Protein AF-A0AAV3ZPV5-F1 (afdb_monomer_lite)

Sequence (152 aa):
MHNSSNMREISAVLLCLQSFKPALLGKRVQILTHKVSCAAYINFEGGMHADLSNVATHIWSAALKNNLTISAKWLAGKQHTMPDYLSRLDNKYKWKIHPNLFCYLDNIWGPHTMDRFACKNSTQYARYNSLFLDPTSGVDAFSQIFGRKTIL

Organism: NCBI:txid259542

Structure (mmCIF, N/CA/C/O backbone):
data_AF-A0AAV3ZPV5-F1
#
_entry.id   AF-A0AAV3ZPV5-F1
#
loop_
_atom_site.group_PDB
_atom_site.id
_atom_site.type_symbol
_atom_site.label_atom_id
_atom_site.label_alt_id
_atom_site.label_comp_id
_atom_site.label_asym_id
_atom_site.label_entity_id
_atom_site.label_seq_id
_atom_site.pdbx_PDB_ins_code
_atom_site.Cartn_x
_atom_site.Cartn_y
_atom_site.Cartn_z
_atom_site.occupancy
_atom_site.B_iso_or_equiv
_atom_site.auth_seq_id
_atom_site.auth_comp_id
_atom_site.auth_asym_id
_atom_site.auth_atom_id
_atom_site.pdbx_PDB_model_num
ATOM 1 N N . MET A 1 1 ? 12.420 12.943 1.926 1.00 36.25 1 MET A N 1
ATOM 2 C CA . MET A 1 1 ? 11.566 13.366 3.058 1.00 36.25 1 MET A CA 1
ATOM 3 C C . MET A 1 1 ? 11.814 12.433 4.231 1.00 36.25 1 MET A C 1
ATOM 5 O O . MET A 1 1 ? 11.681 11.224 4.075 1.00 36.25 1 MET A O 1
ATOM 9 N N . HIS A 1 2 ? 12.250 12.967 5.372 1.00 46.62 2 HIS A N 1
ATOM 10 C CA . HIS A 1 2 ? 12.389 12.195 6.605 1.00 46.62 2 HIS A CA 1
ATOM 11 C C . HIS A 1 2 ? 10.979 11.949 7.161 1.00 46.62 2 HIS A C 1
ATOM 13 O O . HIS A 1 2 ? 10.394 12.820 7.798 1.00 46.62 2 HIS A O 1
ATOM 19 N N . ASN A 1 3 ? 10.386 10.792 6.864 1.00 67.56 3 ASN A N 1
ATOM 20 C CA . ASN A 1 3 ? 9.044 10.484 7.352 1.00 67.56 3 ASN A CA 1
ATOM 21 C C . ASN A 1 3 ? 9.080 10.292 8.875 1.00 67.56 3 ASN A C 1
ATOM 23 O O . ASN A 1 3 ? 9.879 9.503 9.396 1.00 67.56 3 ASN A O 1
ATOM 27 N N . SER A 1 4 ? 8.196 10.993 9.590 1.00 88.31 4 SER A N 1
ATOM 28 C CA . SER A 1 4 ? 8.041 10.833 11.038 1.00 88.31 4 SER A CA 1
ATOM 29 C C . SER A 1 4 ? 7.740 9.371 11.400 1.00 88.31 4 SER A C 1
ATOM 31 O O . SER A 1 4 ? 7.287 8.577 10.570 1.00 88.31 4 SER A O 1
ATOM 33 N N . SER A 1 5 ? 7.991 8.975 12.652 1.00 88.19 5 SER A N 1
ATOM 34 C CA . SER A 1 5 ? 7.656 7.615 13.108 1.00 88.19 5 SER A CA 1
ATOM 35 C C . SER A 1 5 ? 6.171 7.285 12.902 1.00 88.19 5 SER A C 1
ATOM 37 O O . SER A 1 5 ? 5.864 6.159 12.531 1.00 88.19 5 SER A O 1
ATOM 39 N N . ASN A 1 6 ? 5.275 8.264 13.070 1.00 92.25 6 ASN A N 1
ATOM 40 C CA . ASN A 1 6 ? 3.840 8.084 12.844 1.00 92.25 6 ASN A CA 1
ATOM 41 C C . ASN A 1 6 ? 3.518 7.914 11.355 1.00 92.25 6 ASN A C 1
ATOM 43 O O . ASN A 1 6 ? 2.748 7.024 11.012 1.00 92.25 6 ASN A O 1
ATOM 47 N N . MET A 1 7 ? 4.151 8.704 10.473 1.00 94.12 7 MET A N 1
ATOM 48 C CA . MET A 1 7 ? 3.980 8.563 9.020 1.00 94.12 7 MET A CA 1
ATOM 49 C C . MET A 1 7 ? 4.408 7.176 8.541 1.00 94.12 7 MET A C 1
ATOM 51 O O . MET A 1 7 ? 3.718 6.568 7.727 1.00 94.12 7 MET A O 1
ATOM 55 N N . ARG A 1 8 ? 5.534 6.659 9.052 1.00 91.06 8 ARG A N 1
ATOM 56 C CA . ARG A 1 8 ? 6.007 5.307 8.721 1.00 91.06 8 ARG A CA 1
ATOM 57 C C . ARG A 1 8 ? 5.027 4.233 9.188 1.00 91.06 8 ARG A C 1
ATOM 59 O O . ARG A 1 8 ? 4.709 3.352 8.400 1.00 91.06 8 ARG A O 1
ATOM 66 N N . GLU A 1 9 ? 4.522 4.346 10.414 1.00 92.75 9 GLU A N 1
ATOM 67 C CA . GLU A 1 9 ? 3.580 3.375 10.977 1.00 92.75 9 GLU A CA 1
ATOM 68 C C . GLU A 1 9 ? 2.259 3.326 10.197 1.00 92.75 9 GLU A C 1
ATOM 70 O O . GLU A 1 9 ? 1.836 2.258 9.762 1.00 92.75 9 GLU A O 1
ATOM 75 N N . ILE A 1 10 ? 1.621 4.477 9.954 1.00 95.62 10 ILE A N 1
ATOM 76 C CA . ILE A 1 10 ? 0.343 4.506 9.227 1.00 95.62 10 ILE A CA 1
ATOM 77 C C . ILE A 1 10 ? 0.519 4.103 7.755 1.00 95.62 10 ILE A C 1
ATOM 79 O O . ILE A 1 10 ? -0.327 3.415 7.187 1.00 95.62 10 ILE A O 1
ATOM 83 N N . SER A 1 11 ? 1.661 4.436 7.143 1.00 94.88 11 SER A N 1
ATOM 84 C CA . SER A 1 11 ? 1.986 3.966 5.790 1.00 94.88 11 SER A CA 1
ATOM 85 C C . SER A 1 11 ? 2.201 2.452 5.744 1.00 94.88 11 SER A C 1
ATOM 87 O O . SER A 1 11 ? 1.833 1.822 4.755 1.00 94.88 11 SER A O 1
ATOM 89 N N . ALA A 1 12 ? 2.767 1.851 6.796 1.00 93.19 12 ALA A N 1
ATOM 90 C CA . ALA A 1 12 ? 2.917 0.401 6.887 1.00 93.19 12 ALA A CA 1
ATOM 91 C C . ALA A 1 12 ? 1.551 -0.300 6.927 1.00 93.19 12 ALA A C 1
ATOM 93 O O . ALA A 1 12 ? 1.370 -1.316 6.257 1.00 93.19 12 ALA A O 1
ATOM 94 N N . VAL A 1 13 ? 0.564 0.278 7.624 1.00 95.56 13 VAL A N 1
ATOM 95 C CA . VAL A 1 13 ? -0.824 -0.215 7.602 1.00 95.56 13 VAL A CA 1
ATOM 96 C C . VAL A 1 13 ? -1.405 -0.161 6.188 1.00 95.56 13 VAL A C 1
ATOM 98 O O . VAL A 1 13 ? -1.961 -1.156 5.722 1.00 95.56 13 VAL A O 1
ATOM 101 N N . LEU A 1 14 ? -1.239 0.960 5.477 1.00 96.31 14 LEU A N 1
ATOM 102 C CA . LEU A 1 14 ? -1.712 1.087 4.095 1.00 96.31 14 LEU A CA 1
ATOM 103 C C . LEU A 1 14 ? -1.085 0.025 3.177 1.00 96.31 14 LEU A C 1
ATOM 105 O O . LEU A 1 14 ? -1.804 -0.654 2.442 1.00 96.31 14 LEU A O 1
ATOM 109 N N . LEU A 1 15 ? 0.238 -0.153 3.249 1.00 93.81 15 LEU A N 1
ATOM 110 C CA . LEU A 1 15 ? 0.951 -1.167 2.466 1.00 93.81 15 LEU A CA 1
ATOM 111 C C . LEU A 1 15 ? 0.479 -2.584 2.813 1.00 93.81 15 LEU A C 1
ATOM 113 O O . LEU A 1 15 ? 0.296 -3.401 1.911 1.00 93.81 15 LEU A O 1
ATOM 117 N N . CYS A 1 16 ? 0.221 -2.868 4.091 1.00 93.94 16 CYS A N 1
ATOM 118 C CA . CYS A 1 16 ? -0.324 -4.147 4.538 1.00 93.94 16 CYS A CA 1
ATOM 119 C C . CYS A 1 16 ? -1.688 -4.426 3.883 1.00 93.94 16 CYS A C 1
ATOM 121 O O . CYS A 1 16 ? -1.854 -5.447 3.216 1.00 93.94 16 CYS A O 1
ATOM 123 N N . LEU A 1 17 ? -2.638 -3.488 3.964 1.00 95.06 17 LEU A N 1
ATOM 124 C CA . LEU A 1 17 ? -3.965 -3.660 3.357 1.00 95.06 17 LEU A CA 1
ATOM 125 C C . LEU A 1 17 ? -3.900 -3.862 1.837 1.00 95.06 17 LEU A C 1
ATOM 127 O O . LEU A 1 17 ? -4.645 -4.674 1.287 1.00 95.06 17 LEU A O 1
ATOM 131 N N . GLN A 1 18 ? -2.999 -3.150 1.157 1.00 93.94 18 GLN A N 1
ATOM 132 C CA . GLN A 1 18 ? -2.808 -3.295 -0.286 1.00 93.94 18 GLN A CA 1
ATOM 133 C C . GLN A 1 18 ? -2.200 -4.654 -0.651 1.00 93.94 18 GLN A C 1
ATOM 135 O O . GLN A 1 18 ? -2.651 -5.287 -1.606 1.00 93.94 18 GLN A O 1
ATOM 140 N N . SER A 1 19 ? -1.213 -5.122 0.115 1.00 92.44 19 SER A N 1
ATOM 141 C CA . SER A 1 19 ? -0.486 -6.360 -0.190 1.00 92.44 19 SER A CA 1
ATOM 142 C C . SER A 1 19 ? -1.302 -7.610 0.139 1.00 92.44 19 SER A C 1
ATOM 144 O O . SER A 1 19 ? -1.301 -8.576 -0.618 1.00 92.44 19 SER A O 1
ATOM 146 N N . PHE A 1 20 ? -2.064 -7.582 1.235 1.00 92.88 20 PHE A N 1
ATOM 147 C CA . PHE A 1 20 ? -2.931 -8.690 1.643 1.00 92.88 20 PHE A CA 1
ATOM 148 C C . PHE A 1 20 ? -4.322 -8.651 0.994 1.00 92.88 20 PHE A C 1
ATOM 150 O O . PHE A 1 20 ? -5.189 -9.437 1.374 1.00 92.88 20 PHE A O 1
ATOM 157 N N . LYS A 1 21 ? -4.557 -7.784 -0.001 1.00 90.94 21 LYS A N 1
ATOM 158 C CA . LYS A 1 21 ? -5.869 -7.601 -0.645 1.00 90.94 21 LYS A CA 1
ATOM 159 C C . LYS A 1 21 ? -6.611 -8.919 -0.954 1.00 90.94 21 LYS A C 1
ATOM 161 O O . LYS A 1 21 ? -7.768 -9.021 -0.542 1.00 90.94 21 LYS A O 1
ATOM 166 N N . PRO A 1 22 ? -6.010 -9.934 -1.615 1.00 90.44 22 PRO A N 1
ATOM 167 C CA . PRO A 1 22 ? -6.717 -11.183 -1.917 1.00 90.44 22 PRO A CA 1
ATOM 168 C C . PRO A 1 22 ? -7.171 -11.935 -0.660 1.00 90.44 22 PRO A C 1
ATOM 170 O O . PRO A 1 22 ? -8.241 -12.532 -0.645 1.00 90.44 22 PRO A O 1
ATOM 173 N N . ALA A 1 23 ? -6.375 -11.878 0.409 1.00 93.25 23 ALA A N 1
ATOM 174 C CA . ALA A 1 23 ? -6.661 -12.559 1.665 1.00 93.25 23 ALA A CA 1
ATOM 175 C C . ALA A 1 23 ? -7.674 -11.806 2.542 1.00 93.25 23 ALA A C 1
ATOM 177 O O . ALA A 1 23 ? -8.299 -12.428 3.405 1.00 93.25 23 ALA A O 1
ATOM 178 N N . LEU A 1 24 ? -7.825 -10.490 2.352 1.00 94.88 24 LEU A N 1
ATOM 179 C CA . LEU A 1 24 ? -8.683 -9.636 3.175 1.00 94.88 24 LEU A CA 1
ATOM 180 C C . LEU A 1 24 ? -10.069 -9.386 2.576 1.00 94.88 24 LEU A C 1
ATOM 182 O O . LEU A 1 24 ? -10.964 -9.042 3.336 1.00 94.88 24 LEU A O 1
ATOM 186 N N . LEU A 1 25 ? -10.261 -9.553 1.264 1.00 95.56 25 LEU A N 1
ATOM 187 C CA . LEU A 1 25 ? -11.497 -9.196 0.552 1.00 95.56 25 LEU A CA 1
ATOM 188 C C . LEU A 1 25 ? -12.775 -9.629 1.300 1.00 95.56 25 LEU A C 1
ATOM 190 O O . LEU A 1 25 ? -12.941 -10.806 1.623 1.00 95.56 25 LEU A O 1
ATOM 194 N N . GLY A 1 26 ? -13.677 -8.677 1.560 1.00 94.62 26 GLY A N 1
ATOM 195 C CA . GLY A 1 26 ? -14.957 -8.946 2.228 1.00 94.62 26 GLY A CA 1
ATOM 196 C C . GLY A 1 26 ? -14.877 -9.229 3.735 1.00 94.62 26 GLY A C 1
ATOM 197 O O . GLY A 1 26 ? -15.878 -9.643 4.320 1.00 94.62 26 GLY A O 1
ATOM 198 N N . LYS A 1 27 ? -13.712 -9.071 4.379 1.00 96.62 27 LYS A N 1
ATOM 199 C CA . LYS A 1 27 ? -13.516 -9.417 5.798 1.00 96.62 27 LYS A CA 1
ATOM 200 C C . LYS A 1 27 ? -13.573 -8.207 6.724 1.00 96.62 27 LYS A C 1
ATOM 202 O O . LYS A 1 27 ? -13.353 -7.060 6.335 1.00 96.62 27 LYS A O 1
ATOM 207 N N . ARG A 1 28 ? -13.786 -8.500 8.010 1.00 97.12 28 ARG A N 1
ATOM 208 C CA . ARG A 1 28 ? -13.516 -7.564 9.104 1.00 97.12 28 ARG A CA 1
ATOM 209 C C . ARG A 1 28 ? -12.060 -7.700 9.532 1.00 97.12 28 ARG A C 1
ATOM 211 O O . ARG A 1 28 ? -11.615 -8.802 9.846 1.00 97.12 28 ARG A O 1
ATOM 218 N N . VAL A 1 29 ? -11.328 -6.595 9.540 1.00 96.81 29 VAL A N 1
ATOM 219 C CA . VAL A 1 29 ? -9.888 -6.565 9.808 1.00 96.81 29 VAL A CA 1
ATOM 220 C C . VAL A 1 29 ? -9.627 -5.678 11.017 1.00 96.81 29 VAL A C 1
ATOM 222 O O . VAL A 1 29 ? -9.942 -4.489 11.010 1.00 96.81 29 VAL A O 1
ATOM 225 N N . GLN A 1 30 ? -9.033 -6.252 12.061 1.00 97.00 30 GLN A N 1
ATOM 226 C CA . GLN A 1 30 ? -8.518 -5.489 13.191 1.00 97.00 30 GLN A CA 1
ATOM 227 C C . GLN A 1 30 ? -7.021 -5.245 12.994 1.00 97.00 30 GLN A C 1
ATOM 229 O O . GLN A 1 30 ? -6.225 -6.179 12.932 1.00 97.00 30 GLN A O 1
ATOM 234 N N . ILE A 1 31 ? -6.650 -3.975 12.895 1.00 95.88 31 ILE A N 1
ATOM 235 C CA . ILE A 1 31 ? -5.280 -3.505 12.732 1.00 95.88 31 ILE A CA 1
ATOM 236 C C . ILE A 1 31 ? -4.679 -3.323 14.123 1.00 95.88 31 ILE A C 1
ATOM 238 O O . ILE A 1 31 ? -5.184 -2.545 14.932 1.00 95.88 31 ILE A O 1
ATOM 242 N N . LEU A 1 32 ? -3.591 -4.031 14.402 1.00 94.56 32 LEU A N 1
ATOM 243 C CA . LEU A 1 32 ? -2.831 -3.881 15.639 1.00 94.56 32 LEU A CA 1
ATOM 244 C C . LEU A 1 32 ? -1.605 -3.013 15.361 1.00 94.56 32 LEU A C 1
ATOM 246 O O . LEU A 1 32 ? -0.806 -3.340 14.488 1.00 94.56 32 LEU A O 1
ATOM 250 N N . THR A 1 33 ? -1.464 -1.905 16.086 1.00 93.25 33 THR A N 1
ATOM 251 C CA . THR A 1 33 ? -0.347 -0.958 15.924 1.00 93.25 33 THR A CA 1
ATOM 252 C C . THR A 1 33 ? 0.230 -0.567 17.275 1.00 93.25 33 THR A C 1
ATOM 254 O O . THR A 1 33 ? -0.495 -0.431 18.260 1.00 93.25 33 THR A O 1
ATOM 257 N N . HIS A 1 34 ? 1.536 -0.322 17.325 1.00 90.38 34 HIS A N 1
ATOM 258 C CA . HIS A 1 34 ? 2.199 0.156 18.537 1.00 90.38 34 HIS A CA 1
ATOM 259 C C . HIS A 1 34 ? 2.091 1.679 18.737 1.00 90.38 34 HIS A C 1
ATOM 261 O O . HIS A 1 34 ? 2.563 2.211 19.749 1.00 90.38 34 HIS A O 1
ATOM 267 N N . LYS A 1 35 ? 1.452 2.405 17.806 1.00 91.88 35 LYS A N 1
ATOM 268 C CA . LYS A 1 35 ? 1.251 3.859 17.883 1.00 91.88 35 LYS A CA 1
ATOM 269 C C . LYS A 1 35 ? -0.209 4.204 18.144 1.00 91.88 35 LYS A C 1
ATOM 271 O O . LYS A 1 35 ? -1.066 4.017 17.286 1.00 91.88 35 LYS A O 1
ATOM 276 N N . VAL A 1 36 ? -0.472 4.800 19.308 1.00 93.50 36 VAL A N 1
ATOM 277 C CA . VAL A 1 36 ? -1.810 5.291 19.685 1.00 93.50 36 VAL A CA 1
ATOM 278 C C . VAL A 1 36 ? -2.346 6.279 18.647 1.00 93.50 36 VAL A C 1
ATOM 280 O O . VAL A 1 36 ? -3.504 6.192 18.257 1.00 93.50 36 VAL A O 1
ATOM 283 N N . SER A 1 37 ? -1.487 7.166 18.137 1.00 93.69 37 SER A N 1
ATOM 284 C CA . SER A 1 37 ? -1.842 8.094 17.062 1.00 93.69 37 SER A CA 1
ATOM 285 C C . SER A 1 37 ? -2.268 7.365 15.787 1.00 93.69 37 SER A C 1
ATOM 287 O O . SER A 1 37 ? -3.296 7.708 15.227 1.00 93.69 37 SER A O 1
ATOM 289 N N . CYS A 1 38 ? -1.547 6.329 15.351 1.00 95.19 38 CYS A N 1
ATOM 290 C CA . CYS A 1 38 ? -1.938 5.538 14.180 1.00 95.19 38 CYS A CA 1
ATOM 291 C C . CYS A 1 38 ? -3.331 4.917 14.371 1.00 95.19 38 CYS A C 1
ATOM 293 O O . CYS A 1 38 ? -4.192 5.064 13.505 1.00 95.19 38 CYS A O 1
ATOM 295 N N . ALA A 1 39 ? -3.585 4.313 15.539 1.00 96.81 39 ALA A N 1
ATOM 296 C CA . ALA A 1 39 ? -4.894 3.743 15.850 1.00 96.81 39 ALA A CA 1
ATOM 297 C C . ALA A 1 39 ? -6.012 4.798 15.837 1.00 96.81 39 ALA A C 1
ATOM 299 O O . ALA A 1 39 ? -7.078 4.554 15.276 1.00 96.81 39 ALA A O 1
ATOM 300 N N . ALA A 1 40 ? -5.758 5.979 16.407 1.00 97.25 40 ALA A N 1
ATOM 301 C CA . ALA A 1 40 ? -6.715 7.080 16.416 1.00 97.25 40 ALA A CA 1
ATOM 302 C C . ALA A 1 40 ? -7.026 7.578 14.996 1.00 97.25 40 ALA A C 1
ATOM 304 O O . ALA A 1 40 ? -8.192 7.667 14.634 1.00 97.25 40 ALA A O 1
ATOM 305 N N . TYR A 1 41 ? -6.005 7.827 14.169 1.00 97.62 41 TYR A N 1
ATOM 306 C CA . TYR A 1 41 ? -6.202 8.296 12.791 1.00 97.62 41 TYR A CA 1
ATOM 307 C C . TYR A 1 41 ? -6.987 7.298 11.937 1.00 97.62 41 TYR A C 1
ATOM 309 O O . TYR A 1 41 ? -7.755 7.708 11.076 1.00 97.62 41 TYR A O 1
ATOM 317 N N . ILE A 1 42 ? -6.818 5.994 12.165 1.00 97.25 42 ILE A N 1
ATOM 318 C CA . ILE A 1 42 ? -7.613 4.984 11.461 1.00 97.25 42 ILE A CA 1
ATOM 319 C C . ILE A 1 42 ? -9.056 4.999 11.974 1.00 97.25 42 ILE A C 1
ATOM 321 O O . ILE A 1 42 ? -9.972 5.097 11.168 1.00 97.25 42 ILE A O 1
ATOM 325 N N . ASN A 1 43 ? -9.276 4.946 13.290 1.00 97.81 43 ASN A N 1
ATOM 326 C CA . ASN A 1 43 ? -10.627 4.852 13.858 1.00 97.81 43 ASN A CA 1
ATOM 327 C C . ASN A 1 43 ? -11.477 6.114 13.656 1.00 97.81 43 ASN A C 1
ATOM 329 O O . ASN A 1 43 ? -12.693 6.004 13.563 1.00 97.81 43 ASN A O 1
ATOM 333 N N . PHE A 1 44 ? -10.852 7.291 13.609 1.00 97.25 44 PHE A N 1
ATOM 334 C CA . PHE A 1 44 ? -11.527 8.573 13.377 1.00 97.25 44 PHE A CA 1
ATOM 335 C C . PHE A 1 44 ? -11.410 9.056 11.926 1.00 97.25 44 PHE A C 1
ATOM 337 O O . PHE A 1 44 ? -11.749 10.198 11.634 1.00 97.25 44 PHE A O 1
ATOM 344 N N . GLU A 1 45 ? -10.895 8.207 11.033 1.00 96.12 45 GLU A N 1
ATOM 345 C CA . GLU A 1 45 ? -10.726 8.484 9.598 1.00 96.12 45 GLU A CA 1
ATOM 346 C C . GLU A 1 45 ? -9.861 9.718 9.270 1.00 96.12 45 GLU A C 1
ATOM 348 O O . GLU A 1 45 ? -9.871 10.234 8.155 1.00 96.12 45 GLU A O 1
ATOM 353 N N . GLY A 1 46 ? -9.058 10.182 10.227 1.00 95.81 46 GLY A N 1
ATOM 354 C CA . GLY A 1 46 ? -8.193 11.342 10.087 1.00 95.81 46 GLY A CA 1
ATOM 355 C C . GLY A 1 46 ? -7.842 11.984 11.425 1.00 95.81 46 GLY A C 1
ATOM 356 O O . GLY A 1 46 ? -8.039 11.418 12.501 1.00 95.81 46 GLY A O 1
ATOM 357 N N . GLY A 1 47 ? -7.275 13.183 11.347 1.00 94.56 47 GLY A N 1
ATOM 358 C CA . GLY A 1 47 ? -6.903 13.994 12.496 1.00 94.56 47 GLY A CA 1
ATOM 359 C C . GLY A 1 47 ? -6.306 15.343 12.094 1.00 94.56 47 GLY A C 1
ATOM 360 O O . GLY A 1 47 ? -6.469 15.817 10.971 1.00 94.56 47 GLY A O 1
ATOM 361 N N . MET A 1 48 ? -5.594 15.963 13.034 1.00 94.31 48 MET A N 1
ATOM 362 C CA . MET A 1 48 ? -5.094 17.338 12.906 1.00 94.31 48 MET A CA 1
ATOM 363 C C . MET A 1 48 ? -4.018 17.522 11.822 1.00 94.31 48 MET A C 1
ATOM 365 O O . MET A 1 48 ? -3.906 18.596 11.239 1.00 94.31 48 MET A O 1
ATOM 369 N N . HIS A 1 49 ? -3.201 16.501 11.553 1.00 94.75 49 HIS A N 1
ATOM 370 C CA . HIS A 1 49 ? -2.117 16.601 10.577 1.00 94.75 49 HIS A CA 1
ATOM 371 C C . HIS A 1 49 ? -2.579 16.117 9.206 1.00 94.75 49 HIS A C 1
ATOM 373 O O . HIS A 1 49 ? -2.812 14.922 9.020 1.00 94.75 49 HIS A O 1
ATOM 379 N N . ALA A 1 50 ? -2.630 17.037 8.241 1.00 95.25 50 ALA A N 1
ATOM 380 C CA . ALA A 1 50 ? -3.084 16.770 6.877 1.00 95.25 50 ALA A CA 1
ATOM 381 C C . ALA A 1 50 ? -2.361 15.582 6.220 1.00 95.25 50 ALA A C 1
ATOM 383 O O . ALA A 1 50 ? -3.016 14.737 5.620 1.00 95.25 50 ALA A O 1
ATOM 384 N N . ASP A 1 51 ? -1.043 15.453 6.400 1.00 95.31 51 ASP A N 1
ATOM 385 C CA . ASP A 1 51 ? -0.268 14.350 5.813 1.00 95.31 51 ASP A CA 1
ATOM 386 C C . ASP A 1 51 ? -0.702 12.974 6.339 1.00 95.31 51 ASP A C 1
ATOM 388 O O . ASP A 1 51 ? -0.843 12.023 5.571 1.00 95.31 51 ASP A O 1
ATOM 392 N N . LEU A 1 52 ? -0.954 12.862 7.648 1.00 95.88 52 LEU A N 1
ATOM 393 C CA . LEU A 1 52 ? -1.430 11.622 8.268 1.00 95.88 52 LEU A CA 1
ATOM 394 C C . LEU A 1 52 ? -2.890 11.346 7.887 1.00 95.88 52 LEU A C 1
ATOM 396 O O . LEU A 1 52 ? -3.234 10.205 7.579 1.00 95.88 52 LEU A O 1
ATOM 400 N N . SER A 1 53 ? -3.730 12.384 7.853 1.00 97.31 53 SER A N 1
ATOM 401 C CA . SER A 1 53 ? -5.129 12.294 7.414 1.00 97.31 53 SER A CA 1
ATOM 402 C C . SER A 1 53 ? -5.243 11.865 5.954 1.00 97.31 53 SER A C 1
ATOM 404 O O . SER A 1 53 ? -6.111 11.065 5.609 1.00 97.31 53 SER A O 1
ATOM 406 N N . ASN A 1 54 ? -4.323 12.312 5.101 1.00 97.44 54 ASN A N 1
ATOM 407 C CA . ASN A 1 54 ? -4.253 11.876 3.714 1.00 97.44 54 ASN A CA 1
ATOM 408 C C . ASN A 1 54 ? -3.970 10.367 3.627 1.00 97.44 54 ASN A C 1
ATOM 410 O O . ASN A 1 54 ? -4.623 9.651 2.871 1.00 97.44 54 ASN A O 1
ATOM 414 N N . VAL A 1 55 ? -3.048 9.834 4.438 1.00 97.25 55 VAL A N 1
ATOM 415 C CA . VAL A 1 55 ? -2.813 8.378 4.476 1.00 97.25 55 VAL A CA 1
ATOM 416 C C . VAL A 1 55 ? -4.021 7.629 5.051 1.00 97.25 55 VAL A C 1
ATOM 418 O O . VAL A 1 55 ? -4.401 6.598 4.498 1.00 97.25 55 VAL A O 1
ATOM 421 N N . ALA A 1 56 ? -4.669 8.149 6.098 1.00 97.50 56 ALA A N 1
ATOM 422 C CA . ALA A 1 56 ? -5.899 7.568 6.649 1.00 97.50 56 ALA A CA 1
ATOM 423 C C . ALA A 1 56 ? -7.026 7.505 5.601 1.00 97.50 56 ALA A C 1
ATOM 425 O O . ALA A 1 56 ? -7.681 6.473 5.454 1.00 97.50 5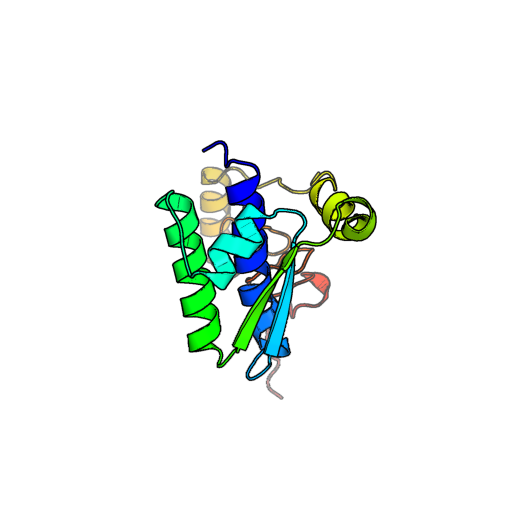6 ALA A O 1
ATOM 426 N N . THR A 1 57 ? -7.173 8.553 4.789 1.00 97.88 57 THR A N 1
ATOM 427 C CA . THR A 1 57 ? -8.127 8.596 3.670 1.00 97.88 57 THR A CA 1
ATOM 428 C C . THR A 1 57 ? -7.831 7.499 2.647 1.00 97.88 57 THR A C 1
ATOM 430 O O . THR A 1 57 ? -8.741 6.805 2.191 1.00 97.88 57 THR A O 1
ATOM 433 N N . HIS A 1 58 ? -6.556 7.277 2.311 1.00 97.75 58 HIS A N 1
ATOM 434 C CA . HIS A 1 58 ? -6.159 6.182 1.421 1.00 97.75 58 HIS A CA 1
ATOM 435 C C . HIS A 1 58 ? -6.413 4.797 2.033 1.00 97.75 58 HIS A C 1
ATOM 437 O O . HIS A 1 58 ? -6.787 3.876 1.305 1.00 97.75 58 HIS A O 1
ATOM 443 N N . ILE A 1 59 ? -6.243 4.643 3.351 1.00 97.94 59 ILE A N 1
ATOM 444 C CA . ILE A 1 59 ? -6.568 3.409 4.082 1.00 97.94 59 ILE A CA 1
ATOM 445 C C . ILE A 1 59 ? -8.065 3.104 3.969 1.00 97.94 59 ILE A C 1
ATOM 447 O O . ILE A 1 59 ? -8.427 2.005 3.547 1.00 97.94 59 ILE A O 1
ATOM 451 N N . TRP A 1 60 ? -8.930 4.075 4.268 1.00 97.88 60 TRP A N 1
ATOM 452 C CA . TRP A 1 60 ? -10.381 3.901 4.168 1.00 97.88 60 TRP A CA 1
ATOM 453 C C . TRP A 1 60 ? -10.850 3.701 2.732 1.00 97.88 60 TRP A C 1
ATOM 455 O O . TRP A 1 60 ? -11.642 2.801 2.465 1.00 97.88 60 TRP A O 1
ATOM 465 N N . SER A 1 61 ? -10.283 4.437 1.777 1.00 97.31 61 SER A N 1
ATOM 466 C CA . SER A 1 61 ? -10.557 4.232 0.350 1.00 97.31 61 SER A CA 1
ATOM 467 C C . SER A 1 61 ? -10.196 2.812 -0.097 1.00 97.31 61 SER A C 1
ATOM 469 O O . SER A 1 61 ? -10.951 2.173 -0.833 1.00 97.31 61 SER A O 1
ATOM 471 N N . ALA A 1 62 ? -9.059 2.281 0.368 1.00 95.88 62 ALA A N 1
ATOM 472 C CA . AL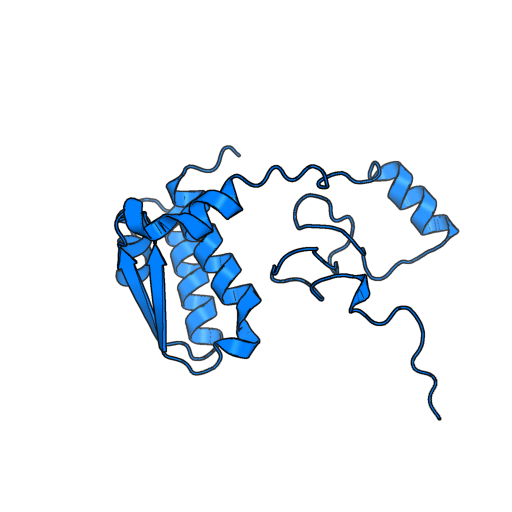A A 1 62 ? -8.669 0.900 0.107 1.00 95.88 62 ALA A CA 1
ATOM 473 C C . ALA A 1 62 ? -9.608 -0.098 0.801 1.00 95.88 62 ALA A C 1
ATOM 475 O O . ALA A 1 62 ? -9.962 -1.106 0.190 1.00 95.88 62 ALA A O 1
ATOM 476 N N . ALA A 1 63 ? -10.041 0.169 2.033 1.00 96.44 63 ALA A N 1
ATOM 477 C CA . ALA A 1 63 ? -11.003 -0.672 2.739 1.00 96.44 63 ALA A CA 1
ATOM 478 C C . ALA A 1 63 ? -12.344 -0.742 1.997 1.00 96.44 63 ALA A C 1
ATOM 480 O O . ALA A 1 63 ? -12.787 -1.836 1.648 1.00 96.44 63 ALA A O 1
ATOM 481 N N . LEU A 1 64 ? -12.924 0.409 1.649 1.00 96.19 64 LEU A N 1
ATOM 482 C CA . LEU A 1 64 ? -14.185 0.511 0.912 1.00 96.19 64 LEU A CA 1
ATOM 483 C C . LEU A 1 64 ? -14.111 -0.201 -0.441 1.00 96.19 64 LEU A C 1
ATOM 485 O O . LEU A 1 64 ? -14.950 -1.047 -0.748 1.00 96.19 64 LEU A O 1
ATOM 489 N N . LYS A 1 65 ? -13.055 0.058 -1.224 1.00 95.50 65 LYS A N 1
ATOM 490 C CA . LYS A 1 65 ? -12.855 -0.576 -2.538 1.00 95.50 65 LYS A CA 1
ATOM 491 C C . LYS A 1 65 ? -12.761 -2.104 -2.466 1.00 95.50 65 LYS A C 1
ATOM 493 O O . LYS A 1 65 ? -13.052 -2.776 -3.452 1.00 95.50 65 LYS A O 1
ATOM 498 N N . ASN A 1 66 ? -12.328 -2.653 -1.332 1.00 94.25 66 ASN A N 1
ATOM 499 C CA . ASN A 1 66 ? -12.176 -4.094 -1.120 1.00 94.25 66 ASN A CA 1
ATOM 500 C C . ASN A 1 66 ? -13.246 -4.676 -0.174 1.00 94.25 66 ASN A C 1
ATOM 502 O O . ASN A 1 66 ? -13.089 -5.803 0.301 1.00 94.25 66 ASN A O 1
ATOM 506 N N . ASN A 1 67 ? -14.329 -3.934 0.087 1.00 96.50 67 ASN A N 1
ATOM 507 C CA . ASN A 1 67 ? -15.422 -4.338 0.972 1.00 96.50 67 ASN A CA 1
ATOM 508 C C . ASN A 1 67 ? -14.938 -4.798 2.364 1.00 96.50 67 ASN A C 1
ATOM 510 O O . ASN A 1 67 ? -15.351 -5.840 2.873 1.00 96.50 67 ASN A O 1
ATOM 514 N N . LEU A 1 68 ? -13.993 -4.061 2.949 1.00 96.62 68 LEU A N 1
ATOM 515 C CA . LEU A 1 68 ? -13.439 -4.348 4.270 1.00 96.62 68 LEU A CA 1
ATOM 516 C C . LEU A 1 68 ? -14.142 -3.509 5.334 1.00 96.62 68 LEU A C 1
ATOM 518 O O . LEU A 1 68 ? -14.348 -2.311 5.149 1.00 96.62 68 LEU A O 1
ATOM 522 N N . THR A 1 69 ? -14.396 -4.106 6.495 1.00 96.62 69 THR A N 1
ATOM 523 C CA . THR A 1 69 ? -14.656 -3.342 7.724 1.00 96.62 69 THR A CA 1
ATOM 524 C C . THR A 1 69 ? -13.370 -3.299 8.530 1.00 96.62 69 THR A C 1
ATOM 526 O O . THR A 1 69 ? -12.913 -4.342 9.000 1.00 96.62 69 THR A O 1
ATOM 529 N N . ILE A 1 70 ? -12.772 -2.123 8.690 1.00 97.38 70 ILE A N 1
ATOM 530 C CA . ILE A 1 70 ? -11.513 -1.976 9.423 1.00 97.38 70 ILE A CA 1
ATOM 531 C C . ILE A 1 70 ? -11.734 -1.321 10.787 1.00 97.38 70 ILE A C 1
ATOM 533 O O . ILE A 1 70 ? -12.634 -0.509 10.969 1.00 97.38 70 ILE A O 1
ATOM 537 N N . SER A 1 71 ? -10.900 -1.691 11.752 1.00 97.75 71 SER A N 1
ATOM 538 C CA . SER A 1 71 ? -10.760 -1.010 13.044 1.00 97.75 71 SER A CA 1
ATOM 539 C C . SER A 1 71 ? -9.308 -1.103 13.486 1.00 97.75 71 SER A C 1
ATOM 541 O O . SER A 1 71 ? -8.607 -2.031 13.080 1.00 97.75 71 SER A O 1
ATOM 543 N N . ALA A 1 72 ? -8.843 -0.181 14.319 1.00 97.38 72 ALA A N 1
ATOM 544 C CA . ALA A 1 72 ? -7.492 -0.204 14.855 1.00 97.38 72 ALA A CA 1
ATOM 545 C C . ALA A 1 72 ? -7.483 -0.287 16.383 1.00 97.38 72 ALA A C 1
ATOM 547 O O . ALA A 1 72 ? -8.261 0.371 17.076 1.00 97.38 72 ALA A O 1
ATOM 548 N N . LYS A 1 73 ? -6.559 -1.084 16.918 1.00 95.94 73 LYS A N 1
ATOM 549 C CA . LYS A 1 73 ? -6.314 -1.217 18.352 1.00 95.94 73 LYS A CA 1
ATOM 550 C C . LYS A 1 73 ? -4.836 -0.997 18.633 1.00 95.94 73 LYS A C 1
ATOM 552 O O . LYS A 1 73 ? -3.966 -1.561 17.968 1.00 95.94 73 LYS A O 1
ATOM 557 N N . TRP A 1 74 ? -4.562 -0.180 19.644 1.00 94.19 74 TRP A N 1
ATOM 558 C CA . TRP A 1 74 ? -3.207 -0.027 20.145 1.00 94.19 74 TRP A CA 1
ATOM 559 C C . TRP A 1 74 ? -2.761 -1.302 20.868 1.00 94.19 74 TRP A C 1
ATOM 561 O O . TRP A 1 74 ? -3.484 -1.830 21.717 1.00 94.19 74 TRP A O 1
ATOM 571 N N . LEU A 1 75 ? -1.566 -1.775 20.529 1.00 88.69 75 LEU A N 1
ATOM 572 C CA . LEU A 1 75 ? -0.905 -2.902 21.168 1.00 88.69 75 LEU A CA 1
ATOM 573 C C . LEU A 1 75 ? 0.350 -2.398 21.884 1.00 88.69 75 LEU A C 1
ATOM 575 O O . LEU A 1 75 ? 1.151 -1.660 21.309 1.00 88.69 75 LEU A O 1
ATOM 579 N N . ALA A 1 76 ? 0.534 -2.794 23.143 1.00 82.81 76 ALA A N 1
ATOM 580 C CA . ALA A 1 76 ? 1.697 -2.375 23.913 1.00 82.81 76 ALA A CA 1
ATOM 581 C C . ALA A 1 76 ? 2.993 -2.864 23.249 1.00 82.81 76 ALA A C 1
ATOM 583 O O . ALA A 1 76 ? 3.073 -4.008 22.811 1.00 82.81 76 ALA A O 1
ATOM 584 N N . GLY A 1 77 ? 4.037 -2.027 23.229 1.00 72.81 77 GLY A N 1
ATOM 585 C CA . GLY A 1 77 ? 5.280 -2.317 22.496 1.00 72.81 77 GLY A CA 1
ATOM 586 C C . GLY A 1 77 ? 5.932 -3.665 22.842 1.00 72.81 77 GLY A C 1
ATOM 587 O O . GLY A 1 77 ? 6.468 -4.328 21.963 1.00 72.81 77 GLY A O 1
ATOM 588 N N . LYS A 1 78 ? 5.796 -4.147 24.089 1.00 73.69 78 LYS A N 1
ATOM 589 C CA . LYS A 1 78 ? 6.288 -5.478 24.510 1.00 73.69 78 LYS A CA 1
ATOM 590 C C . LYS A 1 78 ? 5.647 -6.649 23.747 1.00 73.69 78 LYS A C 1
ATOM 592 O O . LYS A 1 78 ? 6.221 -7.728 23.710 1.00 73.69 78 LYS A O 1
ATOM 597 N N . GLN A 1 79 ? 4.470 -6.445 23.162 1.00 78.75 79 GLN A N 1
ATOM 598 C CA . GLN A 1 79 ? 3.742 -7.427 22.353 1.00 78.75 79 GLN A CA 1
ATOM 599 C C . GLN A 1 79 ? 3.952 -7.206 20.840 1.00 78.75 79 GLN A C 1
ATOM 601 O O . GLN A 1 79 ? 3.515 -8.025 20.039 1.00 78.75 79 GLN A O 1
ATOM 606 N N . HIS A 1 80 ? 4.641 -6.130 20.440 1.00 80.50 80 HIS A N 1
ATOM 607 C CA . HIS A 1 80 ? 4.906 -5.746 19.046 1.00 80.50 80 HIS A CA 1
ATOM 608 C C . HIS A 1 80 ? 6.324 -6.147 18.589 1.00 80.50 80 HIS A C 1
ATOM 610 O O . HIS A 1 80 ? 6.979 -5.454 17.816 1.00 80.50 80 HIS A O 1
ATOM 616 N N . THR A 1 81 ? 6.833 -7.276 19.079 1.00 82.38 81 THR A N 1
ATOM 617 C CA . THR A 1 81 ? 8.229 -7.684 18.854 1.00 82.38 81 THR A CA 1
ATOM 618 C C . THR A 1 81 ? 8.515 -8.064 17.403 1.00 82.38 81 THR A C 1
ATOM 620 O O . THR A 1 81 ? 9.548 -7.677 16.860 1.00 82.38 81 THR A O 1
ATOM 623 N N . MET A 1 82 ? 7.601 -8.792 16.752 1.00 85.25 82 MET A N 1
ATOM 624 C CA . MET A 1 82 ? 7.816 -9.279 15.386 1.00 85.25 82 MET A CA 1
ATOM 625 C C . MET A 1 82 ? 7.865 -8.146 14.347 1.00 85.25 82 MET A C 1
ATOM 627 O O . MET A 1 82 ? 8.834 -8.094 13.586 1.00 85.25 82 MET A O 1
ATOM 631 N N . PRO A 1 83 ? 6.904 -7.200 14.296 1.00 81.88 83 PRO A N 1
ATOM 632 C CA . PRO A 1 83 ? 6.990 -6.117 13.320 1.00 81.88 83 PRO A CA 1
ATOM 633 C C . PRO A 1 83 ? 8.159 -5.163 13.609 1.00 81.88 83 PRO A C 1
ATOM 635 O O . PRO A 1 83 ? 8.798 -4.689 12.669 1.00 81.88 83 PRO A O 1
ATOM 638 N N . ASP A 1 84 ? 8.506 -4.938 14.883 1.00 83.81 84 ASP A N 1
ATOM 639 C CA . ASP A 1 84 ? 9.691 -4.155 15.253 1.00 83.81 84 ASP A CA 1
ATOM 640 C C . ASP A 1 84 ? 10.975 -4.802 14.725 1.00 83.81 84 ASP A C 1
ATOM 642 O O . ASP A 1 84 ? 11.810 -4.110 14.136 1.00 83.81 84 ASP A O 1
ATOM 646 N N . TYR A 1 85 ? 11.119 -6.120 14.885 1.00 86.94 85 TYR A N 1
ATOM 647 C CA . TYR A 1 85 ? 12.240 -6.878 14.332 1.00 86.94 85 TYR A CA 1
ATOM 648 C C . TYR A 1 85 ? 12.309 -6.743 12.804 1.00 86.94 85 TYR A C 1
ATOM 650 O O . TYR A 1 85 ? 13.350 -6.356 12.269 1.00 86.94 85 TYR A O 1
ATOM 658 N N . LEU A 1 86 ? 11.190 -6.966 12.104 1.00 84.75 86 LEU A N 1
ATOM 659 C CA . LEU A 1 86 ? 11.123 -6.847 10.642 1.00 84.75 86 LEU A CA 1
ATOM 660 C C . LEU A 1 86 ? 11.466 -5.433 10.151 1.00 84.75 86 LEU A C 1
ATOM 662 O O . LEU A 1 86 ? 12.146 -5.283 9.137 1.00 84.75 86 LEU A O 1
ATOM 666 N N . SER A 1 87 ? 11.055 -4.391 10.878 1.00 81.44 87 SER A N 1
ATOM 667 C CA . SER A 1 87 ? 11.356 -2.997 10.518 1.00 81.44 87 SER A CA 1
ATOM 668 C C . SER A 1 87 ? 12.846 -2.643 10.620 1.00 81.44 87 SER A C 1
ATOM 670 O O . SER A 1 87 ? 13.301 -1.690 9.982 1.00 81.44 87 SER A O 1
ATOM 672 N N . ARG A 1 88 ? 13.599 -3.405 11.424 1.00 84.25 88 ARG A N 1
ATOM 673 C CA . ARG A 1 88 ? 15.037 -3.234 11.675 1.00 84.25 88 ARG A CA 1
ATOM 674 C C . ARG A 1 88 ? 15.902 -4.168 10.839 1.00 84.25 88 ARG A C 1
ATOM 676 O O . ARG A 1 88 ? 17.124 -4.064 10.919 1.00 84.25 88 ARG A O 1
ATOM 683 N N . LEU A 1 89 ? 15.297 -5.069 10.064 1.00 81.88 89 LEU A N 1
ATOM 684 C CA . LEU A 1 89 ? 16.040 -5.962 9.191 1.00 81.88 89 LEU A CA 1
ATOM 685 C C . LEU A 1 89 ? 16.811 -5.114 8.170 1.00 81.88 89 LEU A C 1
ATOM 687 O O . LEU A 1 89 ? 16.218 -4.415 7.343 1.00 81.88 89 LEU A O 1
ATOM 691 N N . ASP A 1 90 ? 18.139 -5.137 8.272 1.00 64.81 90 ASP A N 1
ATOM 692 C CA . ASP A 1 90 ? 19.008 -4.360 7.399 1.00 64.81 90 ASP A CA 1
ATOM 693 C C . ASP A 1 90 ? 18.847 -4.856 5.962 1.00 64.81 90 ASP A C 1
ATOM 695 O O . ASP A 1 90 ? 19.117 -6.016 5.638 1.00 64.81 90 ASP A O 1
ATOM 699 N N . ASN A 1 91 ? 18.350 -3.983 5.090 1.00 65.12 91 ASN A N 1
ATOM 700 C CA . ASN A 1 91 ? 18.033 -4.364 3.727 1.00 65.12 91 ASN A CA 1
ATOM 701 C C . ASN A 1 91 ? 19.263 -4.135 2.845 1.00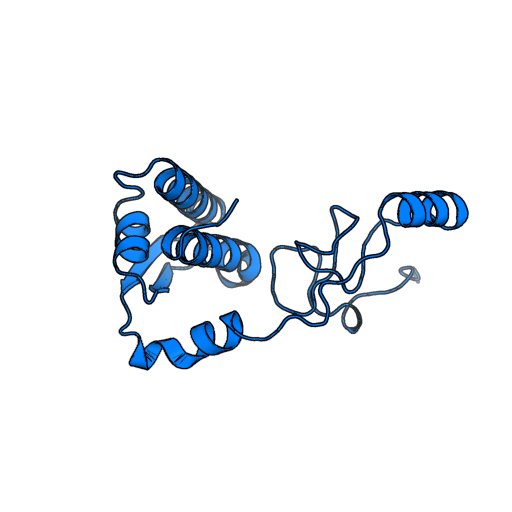 65.12 91 ASN A C 1
ATOM 703 O O . ASN A 1 91 ? 19.300 -3.233 2.004 1.00 65.12 91 ASN A O 1
ATOM 707 N N . LYS A 1 92 ? 20.261 -5.000 3.057 1.00 67.25 92 LYS A N 1
ATOM 708 C CA . LYS A 1 92 ? 21.516 -5.079 2.292 1.00 67.25 92 LYS A CA 1
ATOM 709 C C . LYS A 1 92 ? 21.304 -5.298 0.790 1.00 67.25 92 LYS A C 1
ATOM 711 O O . LYS A 1 92 ? 22.256 -5.198 0.029 1.00 67.25 92 LYS A O 1
ATOM 716 N N . TYR A 1 93 ? 20.069 -5.557 0.361 1.00 68.50 93 TYR A N 1
ATOM 717 C CA . TYR A 1 93 ? 19.678 -5.853 -1.015 1.00 68.50 93 TYR A CA 1
ATOM 718 C C . TYR A 1 93 ? 18.968 -4.677 -1.718 1.00 68.50 93 TYR A C 1
ATOM 720 O O . TYR A 1 93 ? 18.429 -4.845 -2.807 1.00 68.50 93 TYR A O 1
ATOM 728 N N . LYS A 1 94 ? 18.974 -3.461 -1.145 1.00 76.44 94 LYS A N 1
ATOM 729 C CA . LYS A 1 94 ? 18.401 -2.244 -1.773 1.00 76.44 94 LYS A CA 1
ATOM 730 C C . LYS A 1 94 ? 19.322 -1.591 -2.815 1.00 76.44 94 LYS A C 1
ATOM 732 O O . LYS A 1 94 ? 19.381 -0.366 -2.900 1.00 76.44 94 LYS A O 1
ATOM 737 N N . TRP A 1 95 ? 20.038 -2.377 -3.605 1.00 85.56 95 TRP A N 1
ATOM 738 C CA . TRP A 1 95 ? 20.890 -1.851 -4.672 1.00 85.56 95 TRP A CA 1
ATOM 739 C C . TRP A 1 95 ? 20.139 -1.883 -5.996 1.00 85.56 95 TRP A C 1
ATOM 741 O O . TRP A 1 95 ? 19.286 -2.741 -6.218 1.00 85.56 95 TRP A O 1
ATOM 751 N N . LYS A 1 96 ? 20.448 -0.931 -6.873 1.00 91.62 96 LYS A N 1
ATOM 752 C CA . LYS A 1 96 ? 19.978 -0.929 -8.256 1.00 91.62 96 LYS A CA 1
ATOM 753 C C . LYS A 1 96 ? 21.081 -0.446 -9.176 1.00 91.62 96 LYS A C 1
ATOM 755 O O . LYS A 1 96 ? 21.939 0.330 -8.757 1.00 91.62 96 LYS A O 1
ATOM 760 N N . ILE A 1 97 ? 21.038 -0.898 -10.424 1.00 91.62 97 ILE A N 1
ATOM 761 C CA . ILE A 1 97 ? 21.910 -0.375 -11.475 1.00 91.62 97 ILE A CA 1
ATOM 762 C C . ILE A 1 97 ? 21.607 1.121 -11.640 1.00 91.62 97 ILE A C 1
ATOM 764 O O . ILE A 1 97 ? 20.474 1.561 -11.446 1.00 91.62 97 ILE A O 1
ATOM 768 N N . HIS A 1 98 ? 22.624 1.921 -11.962 1.00 94.62 98 HIS A N 1
ATOM 769 C CA . HIS A 1 98 ? 22.421 3.342 -12.226 1.00 94.62 98 HIS A CA 1
ATOM 770 C C . HIS A 1 98 ? 21.384 3.530 -13.356 1.00 94.62 98 HIS A C 1
ATOM 772 O O . HIS A 1 98 ? 21.555 2.903 -14.404 1.00 94.62 98 HIS A O 1
ATOM 778 N N . PRO A 1 99 ? 20.365 4.404 -13.213 1.00 94.19 99 PRO A N 1
ATOM 779 C CA . PRO A 1 99 ? 19.251 4.487 -14.165 1.00 94.19 99 PRO A CA 1
ATOM 780 C C . PRO A 1 99 ? 19.670 4.674 -15.627 1.00 94.19 99 PRO A C 1
ATOM 782 O O . PRO A 1 99 ? 19.122 4.021 -16.507 1.00 94.19 99 PRO A O 1
ATOM 785 N N . ASN A 1 100 ? 20.689 5.499 -15.897 1.00 96.25 100 ASN A N 1
ATOM 786 C CA . ASN A 1 100 ? 21.184 5.705 -17.267 1.00 96.25 100 ASN A CA 1
ATOM 787 C C . ASN A 1 100 ? 21.821 4.439 -17.854 1.00 96.25 100 ASN A C 1
ATOM 789 O O . ASN A 1 100 ? 21.628 4.142 -19.029 1.00 96.25 100 ASN A O 1
ATOM 793 N N . LEU A 1 101 ? 22.567 3.689 -17.034 1.00 95.69 101 LEU A N 1
ATOM 794 C CA . LEU A 1 101 ? 23.156 2.427 -17.468 1.00 95.69 101 LEU A CA 1
ATOM 795 C C . LEU A 1 101 ? 22.052 1.398 -17.694 1.00 95.69 101 LEU A C 1
ATOM 797 O O . LEU A 1 101 ? 22.060 0.716 -18.707 1.00 95.69 101 LEU A O 1
ATOM 801 N N . PHE A 1 102 ? 21.061 1.332 -16.808 1.00 94.56 102 PHE A N 1
ATOM 802 C CA . PHE A 1 102 ? 19.912 0.459 -17.006 1.00 94.56 102 PHE A CA 1
ATOM 803 C C . PHE A 1 102 ? 19.153 0.774 -18.298 1.00 94.56 102 PHE A C 1
ATOM 805 O O . PHE A 1 102 ? 18.900 -0.144 -19.065 1.00 94.56 102 PHE A O 1
ATOM 812 N N . CYS A 1 103 ? 18.872 2.050 -18.587 1.00 94.25 103 CYS A N 1
ATOM 813 C CA . CYS A 1 103 ? 18.233 2.457 -19.844 1.00 94.25 103 CYS A CA 1
ATOM 814 C C . CYS A 1 103 ? 19.066 2.044 -21.065 1.00 94.25 103 CYS A C 1
ATOM 816 O O . CYS A 1 103 ? 18.520 1.567 -22.053 1.00 94.25 103 CYS A O 1
ATOM 818 N N . TYR A 1 104 ? 20.392 2.189 -20.996 1.00 96.12 104 TYR A N 1
ATOM 819 C CA . TYR A 1 104 ? 21.285 1.720 -22.054 1.00 96.12 104 TYR A CA 1
ATOM 820 C C . TYR A 1 104 ? 21.183 0.200 -22.264 1.00 96.12 104 TYR A C 1
ATOM 822 O O . TYR A 1 104 ? 21.030 -0.245 -23.397 1.00 96.12 104 TYR A O 1
ATOM 830 N N . LEU A 1 105 ? 21.209 -0.596 -21.189 1.00 94.31 105 LEU A N 1
ATOM 831 C CA . LEU A 1 105 ? 21.087 -2.058 -21.276 1.00 94.31 105 LEU A CA 1
ATOM 832 C C . LEU A 1 105 ? 19.693 -2.489 -21.764 1.00 94.31 105 LEU A C 1
ATOM 834 O O . LEU A 1 105 ? 19.577 -3.431 -22.545 1.00 94.31 105 LEU A O 1
ATOM 838 N N . ASP A 1 106 ? 18.640 -1.790 -21.342 1.00 94.44 106 ASP A N 1
ATOM 839 C CA . ASP A 1 106 ? 17.259 -2.035 -21.764 1.00 94.44 106 ASP A CA 1
ATOM 840 C C . ASP A 1 106 ? 17.038 -1.702 -23.247 1.00 94.44 106 ASP A C 1
ATOM 842 O O . ASP A 1 106 ? 16.319 -2.417 -23.932 1.00 94.44 106 ASP A O 1
ATOM 846 N N . ASN A 1 107 ? 17.731 -0.699 -23.791 1.00 94.62 107 ASN A N 1
ATOM 847 C CA . ASN A 1 107 ? 17.709 -0.431 -25.231 1.00 94.62 107 ASN A CA 1
ATOM 848 C C . ASN A 1 107 ? 18.382 -1.539 -26.060 1.00 94.62 107 ASN A C 1
ATOM 850 O O . ASN A 1 107 ? 18.061 -1.696 -27.235 1.00 94.62 107 ASN A O 1
ATOM 854 N N . ILE A 1 108 ? 19.322 -2.290 -25.475 1.00 96.12 108 ILE A N 1
ATOM 855 C CA . ILE A 1 108 ? 20.058 -3.361 -26.167 1.00 96.12 108 ILE A CA 1
ATOM 856 C C . ILE A 1 108 ? 19.323 -4.701 -26.065 1.00 96.12 108 ILE A C 1
ATOM 858 O O . ILE A 1 108 ? 19.239 -5.428 -27.053 1.00 96.12 108 ILE A O 1
ATOM 862 N N . TRP A 1 109 ? 18.813 -5.043 -24.879 1.00 93.38 109 TRP A N 1
ATOM 863 C CA . TRP A 1 109 ? 18.235 -6.366 -24.593 1.00 93.38 109 TRP A CA 1
ATOM 864 C C . TRP A 1 109 ? 16.746 -6.353 -24.239 1.00 93.38 109 TRP A C 1
ATOM 866 O O . TRP A 1 109 ? 16.165 -7.409 -23.993 1.00 93.38 109 TRP A O 1
ATOM 876 N N . GLY A 1 110 ? 16.134 -5.176 -24.178 1.00 89.12 110 GLY A N 1
ATOM 877 C CA . GLY A 1 110 ? 14.730 -5.001 -23.843 1.00 89.12 110 GLY A CA 1
ATOM 878 C C . GLY A 1 110 ? 13.807 -4.892 -25.068 1.00 89.12 110 GLY A C 1
ATOM 879 O O . GLY A 1 110 ? 14.143 -5.364 -26.157 1.00 89.12 110 GLY A O 1
ATOM 880 N N . 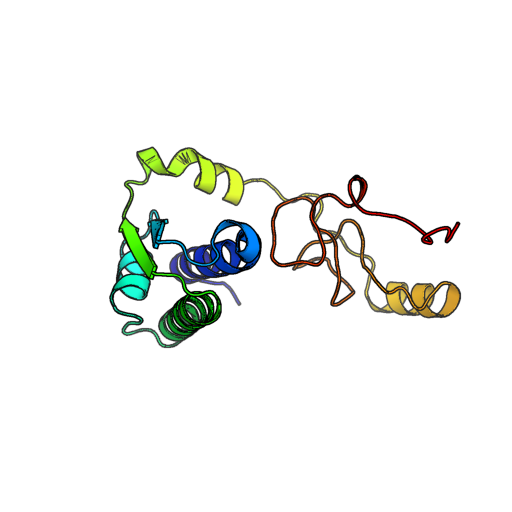PRO A 1 111 ? 12.612 -4.296 -24.889 1.00 88.19 111 PRO A N 1
ATOM 881 C CA . PRO A 1 111 ? 12.121 -3.729 -23.632 1.00 88.19 111 PRO A CA 1
ATOM 882 C C . PRO A 1 111 ? 11.818 -4.825 -22.604 1.00 88.19 111 PRO A C 1
ATOM 884 O O . PRO A 1 111 ? 11.085 -5.783 -22.881 1.00 88.19 111 PRO A O 1
ATOM 887 N N . HIS A 1 112 ? 12.352 -4.682 -21.393 1.00 90.19 112 HIS A N 1
ATOM 888 C CA . HIS A 1 112 ? 11.933 -5.531 -20.284 1.00 90.19 112 HIS A CA 1
ATOM 889 C C . HIS A 1 112 ? 10.521 -5.130 -19.827 1.00 90.19 112 HIS A C 1
ATOM 891 O O . HIS A 1 112 ? 10.051 -4.016 -20.027 1.00 90.19 112 HIS A O 1
ATOM 897 N N . THR A 1 113 ? 9.788 -6.062 -19.221 1.00 89.81 113 THR A N 1
ATOM 898 C CA . THR A 1 113 ? 8.410 -5.797 -18.749 1.00 89.81 113 THR A CA 1
ATOM 899 C C . THR A 1 113 ? 8.255 -5.939 -17.241 1.00 89.81 113 THR A C 1
ATOM 901 O O . THR A 1 113 ? 7.180 -5.665 -16.698 1.00 89.81 113 THR A O 1
ATOM 904 N N . MET A 1 114 ? 9.308 -6.401 -16.564 1.00 91.25 114 MET A N 1
ATOM 905 C CA . MET A 1 114 ? 9.296 -6.686 -15.141 1.00 91.25 114 MET A CA 1
ATOM 906 C C . MET A 1 114 ? 10.703 -6.630 -14.559 1.00 91.25 114 MET A C 1
ATOM 908 O O . MET A 1 114 ? 11.622 -7.250 -15.089 1.00 91.25 114 MET A O 1
ATOM 912 N N . ASP A 1 115 ? 10.832 -5.948 -13.429 1.00 92.56 115 ASP A N 1
ATOM 913 C CA . ASP A 1 115 ? 12.063 -5.880 -12.653 1.00 92.56 115 ASP A CA 1
ATOM 914 C C . ASP A 1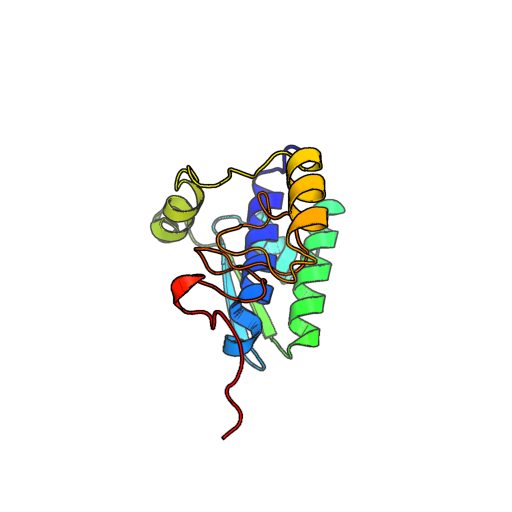 115 ? 12.046 -6.943 -11.546 1.00 92.56 115 ASP A C 1
ATOM 916 O O . ASP A 1 115 ? 11.293 -6.880 -10.568 1.00 92.56 115 ASP A O 1
ATOM 920 N N . ARG A 1 116 ? 12.813 -8.009 -11.755 1.00 90.50 116 ARG A N 1
ATOM 921 C CA . ARG A 1 116 ? 12.879 -9.138 -10.824 1.00 90.50 116 ARG A CA 1
ATOM 922 C C . ARG A 1 116 ? 13.874 -8.804 -9.710 1.00 90.50 116 ARG A C 1
ATOM 924 O O . ARG A 1 116 ? 14.889 -8.172 -9.964 1.00 90.50 116 ARG A O 1
ATOM 931 N N . PHE A 1 117 ? 13.619 -9.299 -8.498 1.00 89.75 117 PHE A N 1
ATOM 932 C CA . PHE A 1 117 ? 14.499 -9.118 -7.331 1.00 89.75 117 PHE A CA 1
ATOM 933 C C . PHE A 1 117 ? 14.615 -7.667 -6.825 1.00 89.75 117 PHE A C 1
ATOM 935 O O . PHE A 1 117 ? 15.555 -7.328 -6.107 1.00 89.75 117 PHE A O 1
ATOM 942 N N . ALA A 1 118 ? 13.646 -6.813 -7.151 1.00 91.31 118 ALA A N 1
ATOM 943 C CA . ALA A 1 118 ? 13.627 -5.417 -6.735 1.00 91.31 118 ALA A CA 1
ATOM 944 C C . ALA A 1 118 ? 12.653 -5.157 -5.578 1.00 91.31 118 ALA A C 1
ATOM 946 O O . ALA A 1 118 ? 11.771 -5.947 -5.263 1.00 91.31 118 ALA A O 1
ATOM 947 N N . CYS A 1 119 ? 12.784 -4.005 -4.931 1.00 88.94 119 CYS A N 1
ATOM 948 C CA . CYS A 1 119 ? 11.809 -3.501 -3.967 1.00 88.94 119 CYS A CA 1
ATOM 949 C C . CYS A 1 119 ? 11.345 -2.103 -4.381 1.00 88.94 119 CYS A C 1
ATOM 951 O O . CYS A 1 119 ? 11.940 -1.493 -5.270 1.00 88.94 119 CYS A O 1
ATOM 953 N N . LYS A 1 120 ? 10.353 -1.543 -3.680 1.00 87.44 120 LYS A N 1
ATOM 954 C CA . LYS A 1 120 ? 9.822 -0.196 -3.950 1.00 87.44 120 LYS A CA 1
ATOM 955 C C . LYS A 1 120 ? 10.893 0.889 -4.143 1.00 87.44 120 LYS A C 1
ATOM 957 O O . LYS A 1 120 ? 10.701 1.808 -4.929 1.00 87.44 120 LYS A O 1
ATOM 962 N N . ASN A 1 121 ? 12.021 0.785 -3.438 1.00 87.19 121 ASN A N 1
ATOM 963 C CA . ASN A 1 121 ? 13.093 1.781 -3.498 1.00 87.19 121 ASN A CA 1
ATOM 964 C C . ASN A 1 121 ? 14.181 1.453 -4.535 1.00 87.19 121 ASN A C 1
ATOM 966 O O . ASN A 1 121 ? 14.888 2.363 -4.973 1.00 87.19 121 ASN A O 1
ATOM 970 N N . SER A 1 122 ? 14.345 0.179 -4.907 1.00 91.12 122 SER A N 1
ATOM 971 C CA . SER A 1 122 ? 15.364 -0.260 -5.869 1.00 91.12 122 SER A CA 1
ATOM 972 C C . SER A 1 122 ? 14.808 -0.510 -7.269 1.00 91.12 122 SER A C 1
ATOM 974 O O . SER A 1 122 ? 15.590 -0.646 -8.202 1.00 91.12 122 SER A O 1
ATOM 976 N N . THR A 1 123 ? 13.486 -0.521 -7.445 1.00 92.50 123 THR A N 1
ATOM 977 C CA . THR A 1 123 ? 12.915 -0.856 -8.743 1.00 92.50 123 THR A CA 1
ATOM 978 C C . THR A 1 123 ? 13.164 0.207 -9.814 1.00 92.50 123 THR A C 1
ATOM 980 O O . THR A 1 123 ? 13.226 1.410 -9.534 1.00 92.50 123 THR A O 1
ATOM 983 N N . GLN A 1 124 ? 13.327 -0.263 -11.047 1.00 92.44 124 GLN A N 1
ATOM 984 C CA . GLN A 1 124 ? 13.479 0.521 -12.271 1.00 92.44 124 GLN A CA 1
ATOM 985 C C . GLN A 1 124 ? 12.302 0.325 -13.242 1.00 92.44 124 GLN A C 1
ATOM 987 O O . GLN A 1 124 ? 12.293 0.922 -14.313 1.00 92.44 124 GLN A O 1
ATOM 992 N N . TYR A 1 125 ? 11.288 -0.458 -12.850 1.00 91.00 125 TYR A N 1
ATOM 993 C CA . TYR A 1 125 ? 10.040 -0.651 -13.590 1.00 91.00 125 TYR A CA 1
ATOM 994 C C . TYR A 1 125 ? 8.816 -0.526 -12.678 1.00 91.00 125 TYR A C 1
ATOM 996 O O . TYR A 1 125 ? 8.870 -0.772 -11.477 1.00 91.00 125 TYR A O 1
ATOM 1004 N N . ALA A 1 126 ? 7.659 -0.202 -13.264 1.00 89.62 126 ALA A N 1
ATOM 1005 C CA . ALA A 1 126 ? 6.394 -0.162 -12.524 1.00 89.62 126 ALA A CA 1
ATOM 1006 C C . ALA A 1 126 ? 5.972 -1.548 -11.997 1.00 89.62 126 ALA A C 1
ATOM 1008 O O . ALA A 1 126 ? 5.342 -1.661 -10.947 1.00 89.62 126 ALA A O 1
ATOM 1009 N N . ARG A 1 127 ? 6.317 -2.612 -12.731 1.00 92.00 127 ARG A N 1
ATOM 1010 C CA . ARG A 1 127 ? 6.065 -4.004 -12.350 1.00 92.00 127 ARG A CA 1
ATOM 1011 C C . ARG A 1 127 ? 7.357 -4.621 -11.847 1.00 92.00 127 ARG A C 1
ATOM 1013 O O . ARG A 1 127 ? 8.337 -4.672 -12.584 1.00 92.00 127 ARG A O 1
ATOM 1020 N N . TYR A 1 128 ? 7.332 -5.135 -10.625 1.00 93.31 128 TYR A N 1
ATOM 1021 C CA . TYR A 1 128 ? 8.492 -5.770 -10.016 1.00 93.31 128 TYR A CA 1
ATOM 1022 C C . TYR A 1 128 ? 8.107 -6.920 -9.091 1.00 93.31 128 TYR A C 1
ATOM 1024 O O . TYR A 1 128 ? 6.940 -7.034 -8.695 1.00 93.31 128 TYR A O 1
ATOM 1032 N N . ASN A 1 129 ? 9.089 -7.764 -8.760 1.00 92.75 129 ASN A N 1
ATOM 1033 C CA . ASN A 1 129 ? 8.949 -8.791 -7.730 1.00 92.75 129 ASN A CA 1
ATOM 1034 C C . ASN A 1 129 ? 9.864 -8.543 -6.544 1.00 92.75 129 ASN A C 1
ATOM 1036 O O . ASN A 1 129 ? 11.082 -8.457 -6.710 1.00 92.75 129 ASN A O 1
ATOM 1040 N N . SER A 1 130 ? 9.261 -8.502 -5.361 1.00 91.19 130 SER A N 1
ATOM 1041 C CA . SER A 1 130 ? 9.932 -8.245 -4.093 1.00 91.19 130 SER A CA 1
ATOM 1042 C C . SER A 1 130 ? 10.242 -9.520 -3.328 1.00 91.19 130 SER A C 1
ATOM 1044 O O . SER A 1 130 ? 9.528 -10.511 -3.423 1.00 91.19 130 SER A O 1
ATOM 1046 N N . LEU A 1 131 ? 11.312 -9.491 -2.531 1.00 88.06 131 LEU A N 1
ATOM 1047 C CA . LEU A 1 131 ? 11.654 -10.603 -1.639 1.00 88.06 131 LEU A CA 1
ATOM 1048 C C . LEU A 1 131 ? 10.568 -10.837 -0.576 1.00 88.06 131 LEU A C 1
ATOM 1050 O O . LEU A 1 131 ? 10.217 -11.971 -0.281 1.00 88.06 131 LEU A O 1
ATOM 1054 N N . PHE A 1 132 ? 10.033 -9.751 -0.017 1.00 87.31 132 PHE A N 1
ATOM 1055 C CA . PHE A 1 132 ? 8.958 -9.779 0.970 1.00 87.31 132 PHE A CA 1
ATOM 1056 C C . PHE A 1 132 ? 7.645 -9.299 0.361 1.00 87.31 132 PHE A C 1
ATOM 1058 O O . PHE A 1 132 ? 7.634 -8.640 -0.681 1.00 87.31 132 PHE A O 1
ATOM 1065 N N . LEU A 1 133 ? 6.544 -9.614 1.038 1.00 87.38 133 LEU A N 1
ATOM 1066 C CA . LEU A 1 133 ? 5.216 -9.176 0.638 1.00 87.38 133 LEU A CA 1
ATOM 1067 C C . LEU A 1 133 ? 5.120 -7.641 0.611 1.00 87.38 133 LEU A C 1
ATOM 1069 O O . LEU A 1 133 ? 5.422 -6.970 1.593 1.00 87.38 133 LEU A O 1
ATOM 1073 N N . ASP A 1 134 ? 4.713 -7.119 -0.541 1.00 87.25 134 ASP A N 1
ATOM 1074 C CA . ASP A 1 134 ? 4.585 -5.699 -0.894 1.00 87.25 134 ASP A CA 1
ATOM 1075 C C . ASP A 1 134 ? 3.511 -5.638 -2.017 1.00 87.25 134 ASP A C 1
ATOM 1077 O O . ASP A 1 134 ? 3.254 -6.678 -2.645 1.00 87.25 134 ASP A O 1
ATOM 1081 N N . PRO A 1 135 ? 2.842 -4.503 -2.311 1.00 88.19 135 PRO A N 1
ATOM 1082 C CA . PRO A 1 135 ? 1.762 -4.455 -3.290 1.00 88.19 135 PRO A CA 1
ATOM 1083 C C . PRO A 1 135 ? 2.346 -4.350 -4.705 1.00 88.19 135 PRO A C 1
ATOM 1085 O O . PRO A 1 135 ? 2.275 -3.316 -5.368 1.0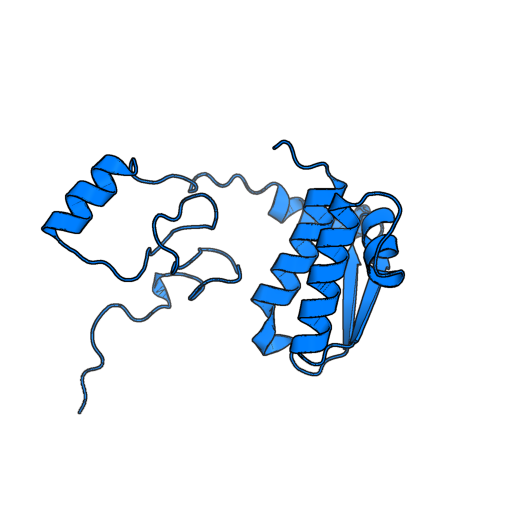0 88.19 135 PRO A O 1
ATOM 1088 N N . THR A 1 136 ? 2.974 -5.439 -5.137 1.00 90.62 136 THR A N 1
ATOM 1089 C CA . THR A 1 136 ? 3.787 -5.551 -6.354 1.00 90.62 136 THR A CA 1
ATOM 1090 C C . THR A 1 136 ? 3.180 -6.579 -7.304 1.00 90.62 136 THR A C 1
ATOM 1092 O O . THR A 1 136 ? 2.076 -7.079 -7.087 1.00 90.62 136 THR A O 1
ATOM 1095 N N . SER A 1 137 ? 3.886 -6.911 -8.389 1.00 89.06 137 SER A N 1
ATOM 1096 C CA . SER A 1 137 ? 3.429 -7.950 -9.319 1.00 89.06 137 SER A CA 1
ATOM 1097 C C . SER A 1 137 ? 3.668 -9.379 -8.813 1.00 89.06 137 SER A C 1
ATOM 1099 O O . SER A 1 137 ? 3.242 -10.315 -9.483 1.00 89.06 137 SER A O 1
ATOM 1101 N N . GLY A 1 138 ? 4.346 -9.568 -7.677 1.00 90.19 138 GLY A N 1
ATOM 1102 C CA . GLY A 1 138 ? 4.566 -10.885 -7.074 1.00 90.19 138 GLY A CA 1
ATOM 1103 C C . GLY A 1 138 ? 5.685 -10.877 -6.034 1.00 90.19 138 GLY A C 1
ATOM 1104 O O . GLY A 1 138 ? 6.543 -9.996 -6.045 1.00 90.19 138 GLY A O 1
ATOM 1105 N N . VAL A 1 139 ? 5.682 -11.873 -5.152 1.00 90.44 139 VAL A N 1
ATOM 1106 C CA . VAL A 1 139 ? 6.688 -12.061 -4.094 1.00 90.44 139 VAL A CA 1
ATOM 1107 C C . VAL A 1 139 ? 7.592 -13.222 -4.472 1.00 90.44 139 VAL A C 1
ATOM 1109 O O . VAL A 1 139 ? 7.112 -14.152 -5.106 1.00 90.44 139 VAL A O 1
ATOM 1112 N N . ASP A 1 140 ? 8.863 -13.168 -4.075 1.00 89.94 140 ASP A N 1
ATOM 1113 C CA . ASP A 1 140 ? 9.896 -14.154 -4.397 1.00 89.94 140 ASP A CA 1
ATOM 1114 C C . ASP A 1 140 ? 9.983 -14.408 -5.902 1.00 89.94 140 ASP A C 1
ATOM 1116 O O . ASP A 1 140 ? 9.235 -15.201 -6.470 1.00 89.94 140 ASP A O 1
ATOM 1120 N N . ALA A 1 141 ? 10.930 -13.740 -6.558 1.00 89.94 141 ALA A N 1
ATOM 1121 C CA . ALA A 1 141 ? 11.101 -13.866 -7.994 1.00 89.94 141 ALA A CA 1
ATOM 1122 C C . ALA A 1 141 ? 11.274 -15.328 -8.441 1.00 89.94 141 ALA A C 1
ATOM 1124 O O . ALA A 1 141 ? 10.753 -15.650 -9.500 1.00 89.94 141 ALA A O 1
ATOM 1125 N N . PHE A 1 142 ? 11.893 -16.214 -7.646 1.00 90.25 142 PHE A N 1
ATOM 1126 C CA . PHE A 1 142 ? 12.067 -17.630 -8.007 1.00 90.25 142 PHE A CA 1
ATOM 1127 C C . PHE A 1 142 ? 10.761 -18.431 -8.019 1.00 90.25 142 PHE A C 1
ATOM 1129 O O . PHE A 1 142 ? 10.664 -19.425 -8.733 1.00 90.25 142 PHE A O 1
ATOM 1136 N N . SER A 1 143 ? 9.741 -17.979 -7.289 1.00 91.06 143 SER A N 1
ATOM 1137 C CA . SER A 1 143 ? 8.392 -18.555 -7.342 1.00 91.06 143 SER A CA 1
ATOM 1138 C C . SER A 1 143 ? 7.574 -18.078 -8.552 1.00 91.06 143 SER A C 1
ATOM 1140 O O . SER A 1 143 ? 6.461 -18.551 -8.786 1.00 91.06 143 SER A O 1
ATOM 1142 N N . GLN A 1 144 ? 8.102 -17.125 -9.327 1.00 91.06 144 GLN A N 1
ATOM 1143 C CA . GLN A 1 144 ? 7.422 -16.547 -10.480 1.00 91.06 144 GLN A CA 1
ATOM 1144 C C . GLN A 1 144 ? 7.793 -17.274 -11.773 1.00 91.06 144 GLN A C 1
ATOM 1146 O O . GLN A 1 144 ? 8.883 -17.811 -11.935 1.00 91.06 144 GLN A O 1
ATOM 1151 N N . ILE A 1 145 ? 6.894 -17.224 -12.754 1.00 87.94 145 ILE A N 1
ATOM 1152 C CA . ILE A 1 145 ? 7.139 -17.811 -14.074 1.00 87.94 145 ILE A CA 1
ATOM 1153 C C . ILE A 1 145 ? 8.148 -16.941 -14.846 1.00 87.94 145 ILE A C 1
ATOM 1155 O O . ILE A 1 145 ? 7.883 -15.760 -15.109 1.00 87.94 145 ILE A O 1
ATOM 1159 N N . PHE A 1 146 ? 9.282 -17.530 -15.238 1.00 79.81 146 PHE A N 1
ATOM 1160 C CA . PHE A 1 146 ? 10.271 -16.948 -16.152 1.00 79.81 146 PHE A CA 1
ATOM 1161 C C . PHE A 1 146 ? 10.092 -17.556 -17.554 1.00 79.81 146 PHE A C 1
ATOM 1163 O O . PHE A 1 146 ? 10.463 -18.700 -17.783 1.00 79.81 146 PHE A O 1
ATOM 1170 N N . GLY A 1 147 ? 9.540 -16.801 -18.510 1.00 72.44 147 GLY A N 1
ATOM 1171 C CA . GLY A 1 147 ? 9.447 -17.238 -19.915 1.00 72.44 147 GLY A CA 1
ATOM 1172 C C . GLY A 1 147 ? 8.180 -18.027 -20.286 1.00 72.44 147 GLY A C 1
ATOM 1173 O O . GLY A 1 147 ? 7.406 -18.426 -19.426 1.00 72.44 147 GLY A O 1
ATOM 1174 N N . ARG A 1 148 ? 7.919 -18.124 -21.602 1.00 54.91 148 ARG A N 1
ATOM 1175 C CA . ARG A 1 148 ? 6.598 -18.290 -22.252 1.00 54.91 148 ARG A CA 1
ATOM 1176 C C . ARG A 1 148 ? 5.738 -19.450 -21.721 1.00 54.91 148 ARG A C 1
ATOM 1178 O O . ARG A 1 148 ? 6.208 -20.574 -21.596 1.00 54.91 148 ARG A O 1
ATOM 1185 N N . LYS A 1 149 ? 4.423 -19.193 -21.592 1.00 45.34 149 LYS A N 1
ATOM 1186 C CA . LYS A 1 149 ? 3.391 -20.232 -21.751 1.00 45.34 149 LYS A CA 1
ATOM 1187 C C . LYS A 1 149 ? 3.703 -20.988 -23.042 1.00 45.34 149 LYS A C 1
ATOM 1189 O O . LYS A 1 149 ? 3.535 -20.435 -24.127 1.00 45.34 149 LYS A O 1
ATOM 1194 N N . THR A 1 150 ? 4.151 -22.228 -22.920 1.00 40.56 150 THR A N 1
ATOM 1195 C CA . THR A 1 150 ? 4.009 -23.186 -24.010 1.00 40.56 150 THR A CA 1
ATOM 1196 C C . THR A 1 150 ? 2.516 -23.469 -24.074 1.00 40.56 150 THR A C 1
ATOM 1198 O O . THR A 1 150 ? 1.954 -24.024 -23.133 1.00 40.56 150 THR A O 1
ATOM 1201 N N . ILE A 1 151 ? 1.851 -22.953 -25.105 1.00 45.09 151 ILE A N 1
ATOM 1202 C CA . ILE A 1 151 ? 0.522 -23.434 -25.470 1.00 45.09 151 ILE A CA 1
ATOM 1203 C C . ILE A 1 151 ? 0.772 -24.817 -26.073 1.00 45.09 151 ILE A C 1
ATOM 1205 O O . ILE A 1 151 ? 1.391 -24.910 -27.133 1.00 45.09 151 ILE A O 1
ATOM 1209 N N . LEU A 1 152 ? 0.361 -25.858 -25.357 1.00 38.19 152 LEU A N 1
ATOM 1210 C CA . LEU A 1 152 ? -0.075 -27.121 -25.942 1.00 38.19 152 LEU A CA 1
ATOM 1211 C C . LEU A 1 152 ? -1.575 -27.225 -25.681 1.00 38.19 152 LEU A C 1
ATOM 1213 O O . LEU A 1 152 ? -1.983 -26.843 -24.558 1.00 38.19 152 LEU A O 1
#

pLDDT: mean 88.83, std 12.07, range [36.25, 97.94]

Secondary structure (DSSP, 8-state):
----HHHHHHHHHHHHHHHTHHHHTT-EEEEEES-HHHHHHHHTT--S-HHHHHHHHHHHHHHHHTT-EEEEEE--GGG-HHHHHHHT---TT-----HHHHHHHHHHH-----BTT--TTT-SSSSBEESS--SSSEE-GGGS--S-----

InterPro domains:
  IPR052055 Hepadnavirus polymerase/reverse transcriptase [PTHR33050] (3-143)

Radius of gyration: 18.35 Å; chains: 1; bounding box: 39×44×51 Å

Foldseek 3Di:
DPQDPLSVQLVVLLFVLLLCLVVQAQEEDEAEGQDPVSQCCLAVCHDDDPSSNVSSVSNVVSCVVRNYRYHYDYDHVVVVVVVVVVVPPPPPQLAEDDLVVVVVVCVVPDPDAEAEDHDPNHDPHQAYEYCDGGNHNYYDSVVDDDDDDPDD